Protein AF-A0A920YHB4-F1 (afdb_monomer)

pLDDT: mean 94.83, std 7.8, range [59.16, 98.75]

Foldseek 3Di:
DVVPPDDCLLVVLVVLLVVLVVQLVVLVVVLVVCDPVCCDPVDCSVVSNVVSNVSCPPPAHSVRSVVVNCCVVVVDD

Nearest PDB structures (foldseek):
  2dvl-assembly1_A  TM=9.554E-01  e=3.402E-05  Thermus thermophilus HB8
  7w0j-assembly1_A  TM=9.851E-01  e=2.175E-04  Thermobifida fusca YX
  5af7-assembly1_B  TM=9.601E-01  e=1.858E-03  Advenella mimigardefordensis DPN7
  3oib-assembly1_A  TM=9.381E-01  e=2.630E-03  Mycolicibacterium smegmatis MC2 155
  4kto-assembly1_D  TM=9.442E-01  e=3.725E-03  Sinorhizobium meliloti 1021

Structure (mmCIF, N/CA/C/O backbone):
data_AF-A0A920YHB4-F1
#
_entry.id   AF-A0A920YHB4-F1
#
loop_
_atom_site.group_PDB
_atom_site.id
_atom_site.type_symbol
_atom_site.label_atom_id
_atom_site.label_alt_id
_atom_site.label_comp_id
_atom_site.label_asym_id
_atom_site.label_entity_id
_atom_site.label_seq_id
_atom_site.pdbx_PDB_ins_code
_atom_site.Cartn_x
_atom_site.Cartn_y
_atom_site.Cartn_z
_atom_site.occupancy
_atom_site.B_iso_or_equiv
_atom_site.auth_seq_id
_atom_site.auth_comp_id
_atom_site.auth_asym_id
_atom_site.auth_atom_id
_atom_site.pdbx_PDB_model_num
ATOM 1 N N . ALA A 1 1 ? -22.260 6.381 2.617 1.00 59.16 1 ALA A N 1
ATOM 2 C CA . ALA A 1 1 ? -21.920 6.985 3.926 1.00 59.16 1 ALA A CA 1
ATOM 3 C C . ALA A 1 1 ? -21.968 8.512 3.904 1.00 59.16 1 ALA A C 1
ATOM 5 O O . ALA A 1 1 ? -22.720 9.080 4.684 1.00 59.16 1 ALA A O 1
ATOM 6 N N . LYS A 1 2 ? -21.250 9.182 2.984 1.00 61.38 2 LYS A N 1
ATOM 7 C CA . LYS A 1 2 ? -21.330 10.649 2.811 1.00 61.38 2 LYS A CA 1
ATOM 8 C C . LYS A 1 2 ? -22.756 11.140 2.502 1.00 61.38 2 LYS A C 1
ATOM 10 O O . LYS A 1 2 ? -23.152 12.191 2.976 1.00 61.38 2 LYS A O 1
ATOM 15 N N . GLU A 1 3 ? -23.537 10.317 1.803 1.00 74.19 3 GLU A N 1
ATOM 16 C CA . GLU A 1 3 ? -24.956 10.559 1.498 1.00 74.19 3 GLU A CA 1
ATOM 17 C C . GLU A 1 3 ? -25.915 10.180 2.640 1.00 74.19 3 GLU A C 1
ATOM 19 O O . GLU A 1 3 ? -27.023 10.691 2.712 1.00 74.19 3 GLU A O 1
ATOM 24 N N . THR A 1 4 ? -25.505 9.286 3.548 1.00 80.31 4 THR A N 1
ATOM 25 C CA . THR A 1 4 ? -26.387 8.695 4.572 1.00 80.31 4 THR A CA 1
ATOM 26 C C . THR A 1 4 ? -26.108 9.199 5.990 1.00 80.31 4 THR A C 1
ATOM 28 O O . THR A 1 4 ? -26.792 8.782 6.919 1.00 80.31 4 THR A O 1
ATOM 31 N N . GLY A 1 5 ? -25.058 10.004 6.198 1.00 80.81 5 GLY A N 1
ATOM 32 C CA . GLY A 1 5 ? -24.636 10.536 7.506 1.00 80.81 5 GLY A CA 1
ATOM 33 C C . GLY A 1 5 ? -24.118 9.499 8.515 1.00 80.81 5 GLY A C 1
ATOM 34 O O . GLY A 1 5 ? -23.671 9.858 9.602 1.00 80.81 5 GLY A O 1
ATOM 35 N N . LYS A 1 6 ? -24.158 8.206 8.176 1.00 86.56 6 LYS A N 1
ATOM 36 C CA . LYS A 1 6 ? -23.690 7.1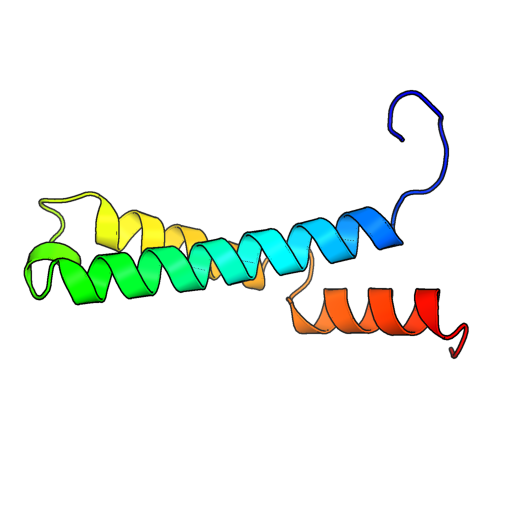21 9.048 1.00 86.56 6 LYS A CA 1
ATOM 37 C C . LYS A 1 6 ? -22.173 7.176 9.200 1.00 86.56 6 LYS A C 1
ATOM 39 O O . LYS A 1 6 ? -21.467 7.433 8.226 1.00 86.56 6 LYS A O 1
ATOM 44 N N . ARG A 1 7 ? -21.676 6.883 10.405 1.00 88.06 7 ARG A N 1
ATOM 45 C CA . ARG A 1 7 ? -20.239 6.720 10.660 1.00 88.06 7 ARG A CA 1
ATOM 46 C C . ARG A 1 7 ? -19.710 5.547 9.833 1.00 88.06 7 ARG A C 1
ATOM 48 O O . ARG A 1 7 ? -20.334 4.497 9.820 1.00 88.06 7 ARG A O 1
ATOM 55 N N . TYR A 1 8 ? -18.578 5.755 9.166 1.00 93.19 8 TYR A N 1
ATOM 56 C CA . TYR A 1 8 ? -17.966 4.795 8.238 1.00 93.19 8 TYR A CA 1
ATOM 57 C C . TYR A 1 8 ? -16.469 4.598 8.518 1.00 93.19 8 TYR A C 1
ATOM 59 O O . TYR A 1 8 ? -15.664 4.367 7.619 1.00 93.19 8 TYR A O 1
ATOM 67 N N . THR A 1 9 ? -16.062 4.810 9.774 1.00 94.00 9 THR A N 1
ATOM 68 C CA . THR A 1 9 ? -14.647 4.781 10.166 1.00 94.00 9 THR A CA 1
ATOM 69 C C . THR A 1 9 ? -14.031 3.413 9.888 1.00 94.00 9 THR A C 1
ATOM 71 O O . THR A 1 9 ? -12.945 3.353 9.330 1.00 94.00 9 THR A O 1
ATOM 74 N N . LEU A 1 10 ? -14.738 2.335 10.229 1.00 94.81 10 LEU A N 1
ATOM 75 C CA . LEU A 1 10 ? -14.271 0.963 10.049 1.00 94.81 10 LEU A CA 1
ATOM 76 C C . LEU A 1 10 ? -14.005 0.653 8.571 1.00 94.81 10 LEU A C 1
ATOM 78 O O . LEU A 1 10 ? -12.899 0.266 8.200 1.00 94.81 10 LEU A O 1
ATOM 82 N N . GLU A 1 11 ? -14.997 0.912 7.725 1.00 95.75 11 GLU A N 1
ATOM 83 C CA . GLU A 1 11 ? -14.945 0.674 6.287 1.00 95.75 11 GLU A CA 1
ATOM 84 C C . GLU A 1 11 ? -13.880 1.550 5.622 1.00 95.75 11 GLU A C 1
ATOM 86 O O . GLU A 1 11 ? -13.165 1.092 4.734 1.00 95.75 11 GLU A O 1
ATOM 91 N N . SER A 1 12 ? -13.726 2.798 6.078 1.00 95.88 12 SER A N 1
ATOM 92 C CA . SER A 1 12 ? -12.676 3.696 5.593 1.00 95.88 12 SER A CA 1
ATOM 93 C C . SER A 1 12 ? -11.278 3.185 5.936 1.00 95.88 12 SER A C 1
ATOM 95 O O . SER A 1 12 ? -10.394 3.251 5.084 1.00 95.88 12 SER A O 1
ATOM 97 N N . CYS A 1 13 ? -11.063 2.695 7.161 1.00 97.44 13 CYS A N 1
ATOM 98 C CA . CYS A 1 13 ? -9.778 2.134 7.576 1.00 97.44 13 CYS A CA 1
ATOM 99 C C . CYS A 1 13 ? -9.448 0.877 6.760 1.00 97.44 13 CYS A C 1
ATOM 101 O O . CYS A 1 13 ? -8.349 0.774 6.220 1.00 97.44 13 CYS A O 1
ATOM 103 N N . MET A 1 14 ? -10.417 -0.034 6.601 1.00 97.69 14 MET A N 1
ATOM 104 C CA . MET A 1 14 ? -10.264 -1.241 5.779 1.00 97.69 14 MET A CA 1
ATOM 105 C C . MET A 1 14 ? -9.918 -0.898 4.328 1.00 97.69 14 MET A C 1
ATOM 107 O O . MET A 1 14 ? -8.946 -1.421 3.784 1.00 97.69 14 MET A O 1
ATOM 111 N N . ALA A 1 15 ? -10.683 0.012 3.716 1.00 97.69 15 ALA A N 1
ATOM 112 C CA . ALA A 1 15 ? -10.471 0.429 2.335 1.00 97.69 15 ALA A CA 1
ATOM 113 C C . ALA A 1 15 ? -9.092 1.063 2.143 1.00 97.69 15 ALA A C 1
ATOM 115 O O . ALA A 1 15 ? -8.398 0.740 1.179 1.00 97.69 15 ALA A O 1
ATOM 116 N N . LYS A 1 16 ? -8.674 1.933 3.071 1.00 97.69 16 LYS A N 1
ATOM 117 C CA . LYS A 1 16 ? -7.376 2.597 2.996 1.00 97.69 16 LYS A CA 1
ATOM 118 C C . LYS A 1 16 ? -6.231 1.590 3.065 1.00 97.69 16 LYS A C 1
ATOM 120 O O . LYS A 1 16 ? -5.414 1.582 2.152 1.00 97.69 16 LYS A O 1
ATOM 125 N N . THR A 1 17 ? -6.188 0.750 4.104 1.00 98.06 17 THR A N 1
ATOM 126 C CA . THR A 1 17 ? -5.111 -0.239 4.287 1.00 98.06 17 THR A CA 1
ATOM 127 C C . THR A 1 17 ? -5.018 -1.179 3.095 1.00 98.06 17 THR A C 1
ATOM 129 O O . THR A 1 17 ? -3.930 -1.409 2.576 1.00 98.06 17 THR A O 1
ATOM 132 N N . PHE A 1 18 ? -6.160 -1.679 2.616 1.00 98.38 18 PHE A N 1
ATOM 133 C CA . PHE A 1 18 ? -6.189 -2.567 1.460 1.00 98.38 18 PHE A CA 1
ATOM 134 C C . PHE A 1 18 ? -5.654 -1.880 0.199 1.00 98.38 18 PHE A C 1
ATOM 136 O O . PHE A 1 18 ? -4.804 -2.437 -0.496 1.00 98.38 18 PHE A O 1
ATOM 143 N N . ALA A 1 19 ? -6.121 -0.664 -0.095 1.00 98.38 19 ALA A N 1
ATOM 144 C CA . ALA A 1 19 ? -5.713 0.065 -1.288 1.00 98.38 19 ALA A CA 1
ATOM 145 C C . ALA A 1 19 ? -4.224 0.446 -1.259 1.00 98.38 19 ALA A C 1
AT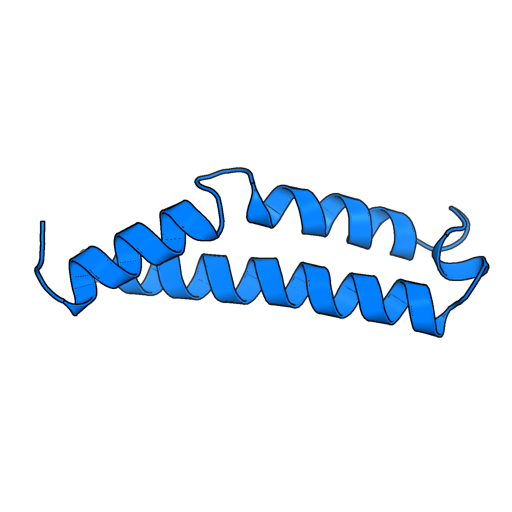OM 147 O O . ALA A 1 19 ? -3.543 0.265 -2.268 1.00 98.38 19 ALA A O 1
ATOM 148 N N . SER A 1 20 ? -3.708 0.932 -0.124 1.00 98.31 20 SER A N 1
ATOM 149 C CA . SER A 1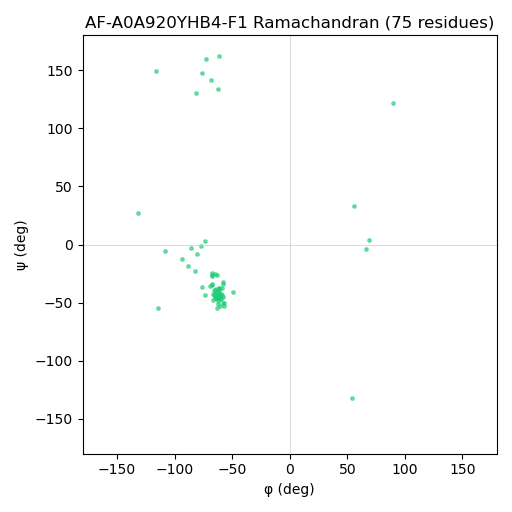 20 ? -2.301 1.336 0.002 1.00 98.31 20 SER A CA 1
ATOM 150 C C . SER A 1 20 ? -1.347 0.152 -0.147 1.00 98.31 20 SER A C 1
ATOM 152 O O . SER A 1 20 ? -0.399 0.216 -0.928 1.00 98.31 20 SER A O 1
ATOM 154 N N . GLU A 1 21 ? -1.633 -0.962 0.530 1.00 98.44 21 GLU A N 1
ATOM 155 C CA . GLU A 1 21 ? -0.782 -2.159 0.477 1.00 98.44 21 GLU A CA 1
ATOM 156 C C . GLU A 1 21 ? -0.849 -2.832 -0.896 1.00 98.44 21 GLU A C 1
ATOM 158 O O . GLU A 1 21 ? 0.164 -3.293 -1.424 1.00 98.44 21 GLU A O 1
ATOM 163 N N . THR A 1 22 ? -2.025 -2.818 -1.533 1.00 98.75 22 THR A N 1
ATOM 164 C CA . THR A 1 22 ? -2.174 -3.297 -2.911 1.00 98.75 22 THR A CA 1
ATOM 165 C C . THR A 1 22 ? -1.372 -2.432 -3.880 1.00 98.75 22 THR A C 1
ATOM 167 O O . THR A 1 22 ? -0.659 -2.971 -4.724 1.00 98.75 22 THR A O 1
ATOM 170 N N . ALA A 1 23 ? -1.433 -1.102 -3.760 1.00 98.56 23 ALA A N 1
ATOM 171 C CA . ALA A 1 23 ? -0.656 -0.200 -4.609 1.00 98.56 23 ALA A CA 1
ATOM 172 C C . ALA A 1 23 ? 0.853 -0.445 -4.459 1.00 98.56 23 ALA A C 1
ATOM 174 O O . ALA A 1 23 ? 1.575 -0.517 -5.458 1.00 98.56 23 ALA A O 1
ATOM 175 N N . MET A 1 24 ? 1.328 -0.640 -3.228 1.00 98.56 24 MET A N 1
ATOM 176 C CA . MET A 1 24 ? 2.723 -0.974 -2.949 1.00 98.56 24 MET A CA 1
ATOM 177 C C . MET A 1 24 ? 3.112 -2.325 -3.564 1.00 98.56 24 MET A C 1
ATOM 179 O O . MET A 1 24 ? 4.140 -2.436 -4.235 1.00 98.56 24 MET A O 1
ATOM 183 N N . TRP A 1 25 ? 2.275 -3.351 -3.403 1.00 98.75 25 TRP A N 1
ATOM 184 C CA . TRP A 1 25 ? 2.528 -4.672 -3.972 1.00 98.75 25 TRP A CA 1
ATOM 185 C C . TRP A 1 25 ? 2.581 -4.629 -5.504 1.00 98.75 25 TRP A C 1
ATOM 187 O O . TRP A 1 25 ? 3.572 -5.065 -6.092 1.00 98.75 25 TRP A O 1
ATOM 197 N N . VAL A 1 26 ? 1.573 -4.035 -6.153 1.00 98.75 26 VAL A N 1
ATOM 198 C CA . VAL A 1 26 ? 1.489 -3.928 -7.619 1.00 98.75 26 VAL A CA 1
ATOM 199 C C . VAL A 1 26 ? 2.687 -3.175 -8.185 1.00 98.75 26 VAL A C 1
ATOM 201 O O . VAL A 1 26 ? 3.306 -3.636 -9.143 1.00 98.75 26 VAL A O 1
ATOM 204 N N . THR A 1 27 ? 3.046 -2.032 -7.600 1.00 98.62 27 THR A N 1
ATOM 205 C CA . THR A 1 27 ? 4.175 -1.230 -8.096 1.00 98.62 27 THR A CA 1
ATOM 206 C C . THR A 1 27 ? 5.514 -1.934 -7.886 1.00 98.62 27 THR A C 1
ATOM 208 O O . THR A 1 27 ? 6.384 -1.862 -8.752 1.00 98.62 27 THR A O 1
ATOM 211 N N . THR A 1 28 ? 5.661 -2.701 -6.802 1.00 98.69 28 THR A N 1
ATOM 212 C CA . THR A 1 28 ? 6.833 -3.562 -6.577 1.00 98.69 28 THR A CA 1
ATOM 213 C C . THR A 1 28 ? 6.935 -4.656 -7.642 1.00 98.69 28 THR A C 1
ATOM 215 O O . THR A 1 28 ? 8.004 -4.853 -8.220 1.00 98.69 28 THR A O 1
ATOM 218 N N . GLN A 1 29 ? 5.825 -5.335 -7.958 1.00 98.75 29 GLN A N 1
ATOM 219 C CA . GLN A 1 29 ? 5.800 -6.327 -9.039 1.00 98.75 29 GLN A CA 1
ATOM 220 C C . GLN A 1 29 ? 6.105 -5.682 -10.396 1.00 98.75 29 GLN A C 1
ATOM 222 O O . GLN A 1 29 ? 6.854 -6.248 -11.187 1.00 98.75 29 GLN A O 1
ATOM 227 N N . ALA A 1 30 ? 5.591 -4.478 -10.656 1.00 98.56 30 ALA A N 1
ATOM 228 C CA . ALA A 1 30 ? 5.862 -3.751 -11.891 1.00 98.56 30 ALA A CA 1
ATOM 229 C C . ALA A 1 30 ? 7.358 -3.442 -12.062 1.00 98.56 30 ALA A C 1
ATOM 231 O O . ALA A 1 30 ? 7.888 -3.675 -13.150 1.00 98.56 30 ALA A O 1
ATOM 232 N N . ILE A 1 31 ? 8.048 -2.993 -11.003 1.00 98.44 31 ILE A N 1
ATOM 233 C CA . ILE A 1 31 ? 9.510 -2.820 -11.016 1.00 98.44 31 ILE A CA 1
ATOM 234 C C . ILE A 1 31 ? 10.200 -4.140 -11.370 1.00 98.44 31 ILE A C 1
ATOM 236 O O . ILE A 1 31 ? 11.021 -4.175 -12.284 1.00 98.44 31 ILE A O 1
ATOM 240 N N . GLN A 1 32 ? 9.839 -5.230 -10.689 1.00 98.38 32 GLN A N 1
ATOM 241 C CA . GLN A 1 32 ? 10.463 -6.536 -10.900 1.00 98.38 32 GLN A CA 1
ATOM 242 C C . GLN A 1 32 ? 10.269 -7.057 -12.334 1.00 98.38 32 GLN A C 1
ATOM 244 O O . GLN A 1 32 ? 11.216 -7.571 -12.927 1.00 98.38 32 GLN A O 1
ATOM 249 N N . ILE A 1 33 ?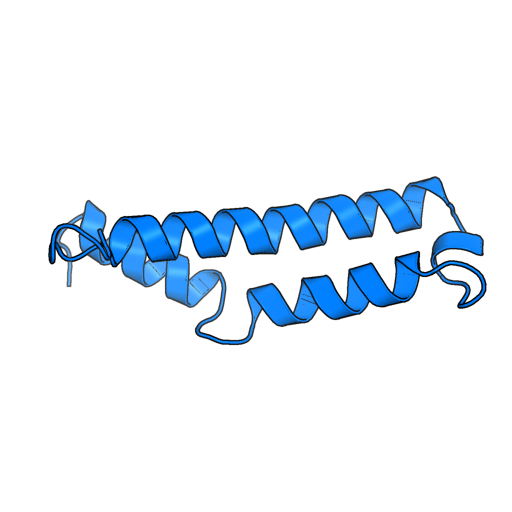 9.070 -6.900 -12.903 1.00 98.38 33 ILE A N 1
ATOM 250 C CA . ILE A 1 33 ? 8.735 -7.325 -14.272 1.00 98.38 33 ILE A CA 1
ATOM 251 C C . ILE A 1 33 ? 9.543 -6.540 -15.313 1.00 98.38 33 ILE A C 1
ATOM 253 O O . ILE A 1 33 ? 10.007 -7.120 -16.291 1.00 98.38 33 ILE A O 1
ATOM 257 N N . HIS A 1 34 ? 9.737 -5.235 -15.105 1.00 98.06 34 HIS A N 1
ATOM 258 C CA . HIS A 1 34 ? 10.471 -4.376 -16.044 1.00 98.06 34 HIS A CA 1
ATOM 259 C C . HIS A 1 34 ? 11.992 -4.386 -15.808 1.00 98.06 34 HIS A C 1
ATOM 261 O O . HIS A 1 34 ? 12.741 -3.756 -16.558 1.00 98.06 34 HIS A O 1
ATOM 267 N N . GLY A 1 35 ? 12.471 -5.090 -14.777 1.00 97.81 35 GLY A N 1
ATOM 268 C CA . GLY A 1 35 ? 13.889 -5.208 -14.451 1.00 97.81 35 GLY A CA 1
ATOM 269 C C . GLY A 1 35 ? 14.568 -3.844 -14.299 1.00 97.81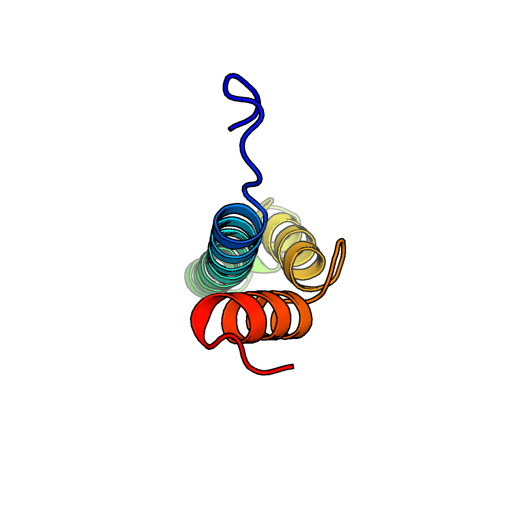 35 GLY A C 1
ATOM 270 O O . GLY A 1 35 ? 14.051 -2.943 -13.641 1.00 97.81 35 GLY A O 1
ATOM 271 N N . GLY A 1 36 ? 15.726 -3.666 -14.944 1.00 97.50 36 GLY A N 1
ATOM 272 C CA . GLY A 1 36 ? 16.477 -2.405 -14.892 1.00 97.50 36 GLY A CA 1
ATOM 273 C C . GLY A 1 36 ? 15.679 -1.190 -15.382 1.00 97.50 36 GLY A C 1
ATOM 274 O O . GLY A 1 36 ? 15.803 -0.108 -14.809 1.00 97.50 36 GLY A O 1
ATOM 275 N N . MET A 1 37 ? 14.793 -1.368 -16.370 1.00 97.44 37 MET A N 1
ATOM 276 C CA . MET A 1 37 ? 13.922 -0.287 -16.847 1.00 97.44 37 MET A CA 1
ATOM 277 C C . MET A 1 37 ? 12.882 0.130 -15.803 1.00 97.44 37 MET A C 1
ATOM 279 O O . MET A 1 37 ? 12.470 1.285 -15.799 1.00 97.44 37 MET A O 1
ATOM 283 N N . GLY A 1 38 ? 12.494 -0.766 -14.890 1.00 97.56 38 GLY A N 1
ATOM 284 C CA . GLY A 1 38 ? 11.588 -0.453 -13.783 1.00 97.56 38 GLY A CA 1
ATOM 285 C C . GLY A 1 38 ? 12.169 0.553 -12.782 1.00 97.56 38 GLY A C 1
ATOM 286 O O . GLY A 1 38 ? 11.411 1.277 -12.143 1.00 97.56 38 GLY A O 1
ATOM 287 N N . TYR A 1 39 ? 13.502 0.632 -12.684 1.00 96.75 39 TYR A N 1
ATOM 288 C CA . TYR A 1 39 ? 14.232 1.619 -11.877 1.00 96.75 39 TYR A CA 1
ATOM 289 C C . TYR A 1 39 ? 14.635 2.876 -12.663 1.00 96.75 39 TYR A C 1
ATOM 291 O O . TYR A 1 39 ? 15.067 3.864 -12.065 1.00 96.75 39 TYR A O 1
ATOM 299 N N . SER A 1 40 ? 14.529 2.848 -13.994 1.00 97.44 40 SER A N 1
ATOM 300 C CA . SER A 1 40 ? 14.853 3.992 -14.843 1.00 97.44 40 SER A CA 1
ATOM 301 C C . SER A 1 40 ? 13.740 5.038 -14.798 1.00 97.44 40 SER A C 1
ATOM 303 O O . SER A 1 40 ? 12.559 4.708 -14.730 1.00 97.44 40 SER A O 1
ATOM 305 N N . LYS A 1 41 ? 14.115 6.316 -14.918 1.00 97.06 41 LYS A N 1
ATOM 306 C CA . LYS A 1 41 ? 13.165 7.431 -15.078 1.00 97.06 41 LYS A CA 1
ATOM 307 C C . LYS A 1 41 ? 12.599 7.550 -16.496 1.00 97.06 41 LYS A C 1
ATOM 309 O O . LYS A 1 41 ? 11.786 8.433 -16.749 1.00 97.06 41 LYS A O 1
ATOM 314 N N . GLU A 1 42 ? 13.026 6.689 -17.417 1.00 97.19 42 GLU A N 1
ATOM 315 C CA . GLU A 1 42 ? 12.464 6.602 -18.771 1.00 97.19 42 GLU A CA 1
ATOM 316 C C . GLU A 1 42 ? 11.019 6.084 -18.771 1.00 97.19 42 GLU A C 1
ATOM 318 O O . GLU A 1 42 ? 10.240 6.429 -19.657 1.00 97.19 42 GLU A O 1
ATOM 323 N N . LEU A 1 43 ? 10.644 5.296 -17.756 1.00 95.75 43 LEU A N 1
ATOM 324 C CA . LEU A 1 43 ? 9.275 4.854 -17.512 1.00 95.75 43 LEU A CA 1
ATOM 325 C C . LEU A 1 43 ? 8.776 5.413 -1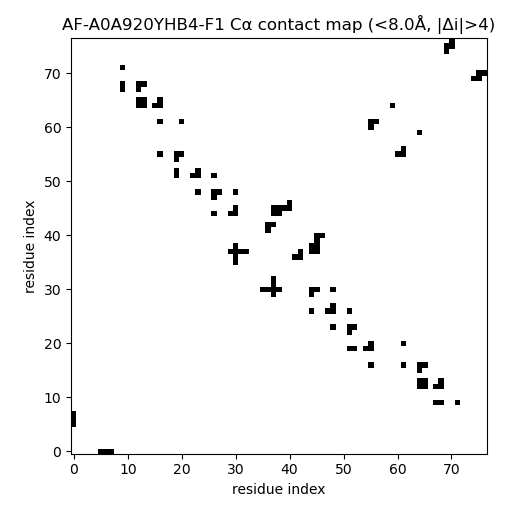6.170 1.00 95.75 43 LEU A C 1
ATOM 327 O O . LEU A 1 43 ? 9.550 5.554 -15.225 1.00 95.75 43 LEU A O 1
ATOM 331 N N . PRO A 1 44 ? 7.469 5.679 -16.017 1.00 97.50 44 PRO A N 1
ATOM 332 C CA . PRO A 1 44 ? 6.925 6.252 -14.782 1.00 97.50 44 PRO A CA 1
ATOM 333 C C . PRO A 1 44 ? 6.851 5.260 -13.602 1.00 97.50 44 PRO A C 1
ATOM 335 O O . PRO A 1 44 ? 6.355 5.615 -12.535 1.00 97.50 44 PRO A O 1
ATOM 338 N N . ILE A 1 45 ? 7.320 4.020 -13.767 1.00 98.00 45 ILE A N 1
ATOM 339 C CA . ILE A 1 45 ? 7.141 2.920 -12.805 1.00 98.00 45 ILE A CA 1
ATOM 340 C C . ILE A 1 45 ? 7.835 3.222 -11.473 1.00 98.00 45 ILE A C 1
ATOM 342 O O . ILE A 1 45 ? 7.218 3.072 -10.417 1.00 98.00 45 ILE A O 1
ATOM 346 N N . GLU A 1 46 ? 9.077 3.714 -11.514 1.00 98.25 46 GLU A N 1
ATOM 347 C CA . GLU A 1 46 ? 9.830 4.094 -10.311 1.00 98.25 46 GLU A CA 1
ATOM 348 C C . GLU A 1 46 ? 9.096 5.171 -9.504 1.00 98.25 46 GLU A C 1
ATOM 350 O O . GLU A 1 46 ? 9.037 5.126 -8.272 1.00 98.25 46 GLU A O 1
ATOM 355 N N . ARG A 1 47 ? 8.452 6.108 -10.211 1.00 98.44 47 ARG A N 1
ATOM 356 C CA . ARG A 1 47 ? 7.658 7.159 -9.590 1.00 98.44 47 ARG A CA 1
ATOM 357 C C . ARG A 1 47 ? 6.430 6.578 -8.913 1.00 98.44 47 ARG A C 1
ATOM 359 O O . ARG A 1 47 ? 6.195 6.907 -7.757 1.00 98.44 47 ARG A O 1
ATOM 366 N N . TYR A 1 48 ? 5.688 5.702 -9.585 1.00 98.44 48 TYR A N 1
ATOM 367 C CA . TYR A 1 48 ? 4.520 5.065 -8.980 1.00 98.44 48 TYR A CA 1
ATOM 368 C C . TYR A 1 48 ? 4.879 4.236 -7.749 1.00 98.44 48 TYR A C 1
ATOM 370 O O . TYR A 1 48 ? 4.143 4.277 -6.772 1.00 98.44 48 TYR A O 1
ATOM 378 N N . PHE A 1 49 ? 6.017 3.541 -7.749 1.00 98.44 49 PHE A N 1
ATOM 379 C CA . PHE A 1 49 ? 6.509 2.828 -6.568 1.00 98.44 49 PHE A CA 1
ATOM 380 C C . PHE A 1 49 ? 6.774 3.769 -5.385 1.00 98.44 49 PHE A C 1
ATOM 382 O O . PHE A 1 49 ? 6.317 3.514 -4.269 1.00 98.44 49 PHE A O 1
ATOM 389 N N . ARG A 1 50 ? 7.465 4.892 -5.622 1.00 98.19 50 ARG A N 1
ATOM 390 C CA . ARG A 1 50 ? 7.709 5.905 -4.580 1.00 98.19 50 ARG A CA 1
ATOM 391 C C . ARG A 1 50 ? 6.409 6.528 -4.077 1.00 98.19 50 ARG A C 1
ATOM 393 O O . ARG A 1 50 ? 6.229 6.671 -2.869 1.00 98.19 50 ARG A O 1
ATOM 400 N N . ASP A 1 51 ? 5.512 6.868 -4.998 1.00 98.25 51 ASP A N 1
ATOM 401 C CA . ASP A 1 51 ? 4.221 7.480 -4.693 1.00 98.25 51 ASP A CA 1
ATOM 402 C C . ASP A 1 51 ? 3.308 6.486 -3.948 1.00 98.25 51 ASP A C 1
ATOM 404 O O . ASP A 1 51 ? 2.595 6.883 -3.035 1.00 98.25 51 ASP A O 1
ATOM 408 N N . ALA A 1 52 ? 3.364 5.184 -4.244 1.00 98.38 52 ALA A N 1
ATOM 409 C CA . ALA A 1 52 ? 2.617 4.167 -3.505 1.00 98.38 52 ALA A CA 1
ATOM 410 C C . ALA A 1 52 ? 3.103 4.045 -2.055 1.00 98.38 52 ALA A C 1
ATOM 412 O O . ALA A 1 52 ? 2.282 3.943 -1.141 1.00 98.38 52 ALA A O 1
ATOM 413 N N . LYS A 1 53 ? 4.418 4.127 -1.812 1.00 97.81 53 LYS A N 1
ATOM 414 C CA . LYS A 1 53 ? 4.976 3.923 -0.469 1.00 97.81 53 LYS A CA 1
ATOM 415 C C . LYS A 1 53 ? 4.479 4.939 0.556 1.00 97.81 53 LYS A C 1
ATOM 417 O O . LYS A 1 53 ? 4.233 4.581 1.706 1.00 97.81 53 LYS A O 1
ATOM 422 N N . VAL A 1 54 ? 4.303 6.200 0.154 1.00 97.69 54 VAL A N 1
ATOM 423 C CA . VAL A 1 54 ? 3.810 7.237 1.076 1.00 97.69 54 VAL A CA 1
ATOM 424 C C . VAL A 1 54 ? 2.398 6.924 1.573 1.00 97.69 54 VAL A C 1
ATOM 426 O O . VAL A 1 54 ? 2.048 7.309 2.690 1.00 97.69 54 VAL A O 1
ATOM 429 N N . THR A 1 55 ? 1.612 6.174 0.788 1.00 97.25 55 THR A N 1
ATOM 430 C CA . THR A 1 55 ? 0.212 5.884 1.114 1.00 97.25 55 THR A CA 1
ATOM 431 C C . THR A 1 55 ? 0.028 4.988 2.335 1.00 97.25 55 THR A C 1
ATOM 433 O O . THR A 1 55 ? -0.988 5.092 3.022 1.00 97.25 55 THR A O 1
ATOM 436 N N . GLU A 1 56 ? 1.045 4.188 2.660 1.00 97.94 56 GLU A N 1
ATOM 437 C CA . GLU A 1 56 ? 1.098 3.349 3.862 1.00 97.94 56 GLU A CA 1
ATOM 438 C C . GLU A 1 56 ? 1.503 4.129 5.124 1.00 97.94 56 GLU A C 1
ATOM 440 O O . GLU A 1 56 ? 1.460 3.575 6.220 1.00 97.94 56 GLU A O 1
ATOM 445 N N . ILE A 1 57 ? 1.925 5.395 4.993 1.00 97.75 57 ILE A N 1
ATOM 446 C CA . ILE A 1 57 ? 2.548 6.175 6.076 1.00 97.75 57 ILE A CA 1
ATOM 447 C C . ILE A 1 57 ? 1.674 7.364 6.480 1.00 97.75 57 ILE A C 1
ATOM 449 O O . ILE A 1 57 ? 1.349 7.536 7.657 1.00 97.75 57 ILE A O 1
ATOM 453 N N . TYR A 1 58 ? 1.310 8.209 5.516 1.00 94.25 58 TYR A N 1
ATOM 454 C CA . TYR A 1 58 ? 0.528 9.417 5.785 1.00 94.25 58 TYR A CA 1
ATOM 455 C C . TYR A 1 58 ? -0.934 9.086 6.124 1.00 94.25 58 TYR A C 1
ATOM 457 O O . TYR A 1 58 ? -1.411 7.998 5.811 1.00 94.25 58 TYR A O 1
ATOM 465 N N . GLU A 1 59 ? -1.660 10.003 6.776 1.00 94.00 59 GLU A N 1
ATOM 466 C CA . GLU A 1 59 ? -3.072 9.810 7.176 1.00 94.00 59 GLU A CA 1
ATOM 467 C C . GLU A 1 59 ? -3.298 8.552 8.049 1.00 94.00 59 GLU A C 1
ATOM 469 O O . GLU A 1 59 ? -4.312 7.858 7.942 1.00 94.00 59 GLU A O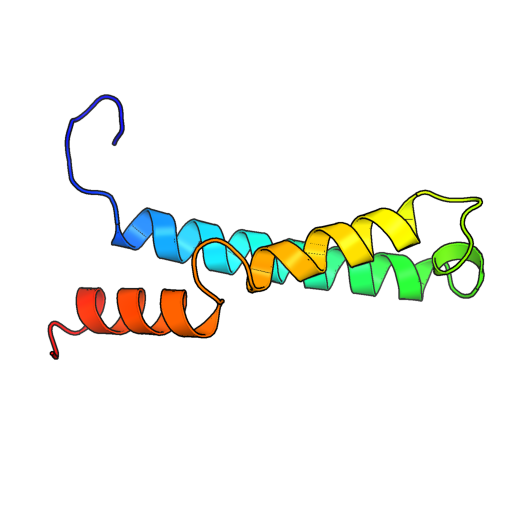 1
ATOM 474 N N . GLY A 1 60 ? -2.301 8.206 8.871 1.00 96.25 60 GLY A N 1
ATOM 475 C CA . GLY A 1 60 ? -2.263 7.028 9.746 1.00 96.25 60 GLY A CA 1
ATOM 476 C C . GLY A 1 60 ? -1.655 5.799 9.070 1.00 96.25 60 GLY A C 1
ATOM 477 O O . GLY A 1 60 ? -2.181 5.331 8.062 1.00 96.25 60 GLY A O 1
ATOM 478 N N . THR A 1 61 ? -0.583 5.250 9.643 1.00 98.19 61 THR A N 1
ATOM 479 C CA . THR A 1 61 ? 0.131 4.112 9.042 1.00 98.19 61 THR A CA 1
ATOM 480 C C . THR A 1 61 ? -0.747 2.866 8.909 1.00 98.19 61 THR A C 1
ATOM 482 O O . THR A 1 61 ? -1.765 2.754 9.599 1.00 98.19 61 THR A O 1
ATOM 485 N N . SER A 1 62 ? -0.351 1.903 8.071 1.00 97.31 62 SER A N 1
ATOM 486 C CA . SER A 1 62 ? -1.043 0.608 7.963 1.00 97.31 62 SER A CA 1
ATOM 487 C C . SER A 1 62 ? -1.300 -0.046 9.327 1.00 97.31 62 SER A C 1
ATOM 489 O O . SER A 1 62 ? -2.400 -0.538 9.578 1.00 97.31 62 SER A O 1
ATOM 491 N N . GLU A 1 63 ? -0.343 0.010 10.253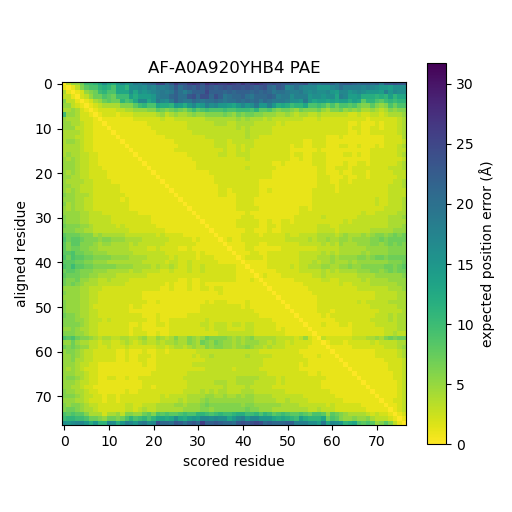 1.00 98.06 63 GLU A N 1
ATOM 492 C CA . GLU A 1 63 ? -0.482 -0.526 11.611 1.00 98.06 63 GLU A CA 1
ATOM 493 C C . GLU A 1 63 ? -1.515 0.252 12.429 1.00 98.06 63 GLU A C 1
ATOM 495 O O . GLU A 1 63 ? -2.346 -0.357 13.102 1.00 98.06 63 GLU A O 1
ATOM 500 N N . ILE A 1 64 ? -1.518 1.588 12.343 1.00 97.75 64 ILE A N 1
ATOM 501 C CA . ILE A 1 64 ? -2.530 2.419 13.010 1.00 97.75 64 ILE A CA 1
ATOM 502 C C . ILE A 1 64 ? -3.928 2.088 12.483 1.00 97.75 64 ILE A C 1
ATOM 504 O O . ILE A 1 64 ? -4.854 1.914 13.275 1.00 97.75 64 ILE A O 1
ATOM 508 N N . GLN A 1 65 ? -4.090 1.953 11.167 1.00 98.06 65 GLN A N 1
ATOM 509 C CA . GLN A 1 65 ? -5.372 1.583 10.568 1.00 98.06 65 GLN A CA 1
ATOM 510 C C . GLN A 1 65 ? -5.830 0.198 11.047 1.00 98.06 65 GLN A C 1
ATOM 512 O O . GLN A 1 65 ? -6.974 0.053 11.475 1.00 98.06 65 GLN A O 1
ATOM 517 N N . ARG A 1 66 ? -4.933 -0.801 11.076 1.00 97.31 66 ARG A N 1
ATOM 518 C CA . ARG A 1 66 ? -5.229 -2.139 11.621 1.00 97.31 66 ARG A CA 1
ATOM 519 C C . ARG A 1 66 ? -5.600 -2.098 13.101 1.00 97.31 66 ARG A C 1
ATOM 521 O O . ARG A 1 66 ? -6.521 -2.804 13.495 1.00 97.31 66 ARG A O 1
ATOM 528 N N . MET A 1 67 ? -4.950 -1.260 13.912 1.00 97.25 67 MET A N 1
ATOM 529 C CA . MET A 1 67 ? -5.332 -1.080 15.317 1.00 97.25 67 MET A CA 1
ATOM 530 C C . MET A 1 67 ? -6.735 -0.483 15.464 1.00 97.25 67 MET A C 1
ATOM 532 O O . MET A 1 67 ? -7.505 -0.934 16.311 1.00 97.25 67 MET A O 1
ATOM 536 N N . VAL A 1 68 ? -7.097 0.505 14.638 1.00 96.56 68 VAL A N 1
ATOM 537 C CA . VAL A 1 68 ? -8.453 1.077 14.634 1.00 96.56 68 VAL A CA 1
ATOM 538 C C . VAL A 1 68 ? -9.482 0.029 14.210 1.00 96.56 68 VAL A C 1
ATOM 540 O O . VAL A 1 68 ? -10.502 -0.107 14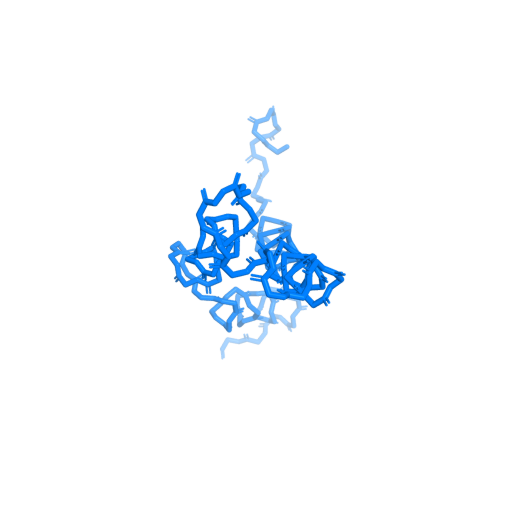.884 1.00 96.56 68 VAL A O 1
ATOM 543 N N . ILE A 1 69 ? -9.199 -0.744 13.157 1.00 97.06 69 ILE A N 1
ATOM 544 C CA . ILE A 1 69 ? -10.046 -1.862 12.713 1.00 97.06 69 ILE A CA 1
ATOM 545 C C . ILE A 1 69 ? -10.225 -2.868 13.854 1.00 97.06 69 ILE A C 1
ATOM 547 O O . ILE A 1 69 ? -11.354 -3.157 14.235 1.00 97.06 69 ILE A O 1
ATOM 551 N N . ALA A 1 70 ? -9.132 -3.337 14.463 1.00 97.44 70 ALA A N 1
ATOM 552 C CA . ALA A 1 70 ? -9.174 -4.317 15.545 1.00 97.44 70 ALA A CA 1
ATOM 553 C C . ALA A 1 70 ? -10.000 -3.825 16.743 1.00 97.44 70 ALA A C 1
ATOM 555 O O . ALA A 1 70 ? -10.831 -4.566 17.264 1.00 97.44 70 ALA A O 1
ATOM 556 N N . ARG A 1 71 ? -9.832 -2.563 17.155 1.00 96.25 71 ARG A N 1
ATOM 557 C CA . ARG A 1 71 ? -10.615 -1.962 18.246 1.00 96.25 71 ARG A CA 1
ATOM 558 C C . ARG A 1 71 ? -12.110 -1.894 17.920 1.00 96.25 71 ARG A C 1
ATOM 560 O O . ARG A 1 71 ? -12.933 -2.107 18.806 1.00 96.25 71 ARG A O 1
ATOM 567 N N . LEU A 1 72 ? -12.466 -1.565 16.679 1.00 95.19 72 LEU A N 1
ATOM 568 C CA . LEU A 1 72 ? -13.864 -1.437 16.259 1.00 95.19 72 LEU A CA 1
ATOM 569 C C . LEU A 1 72 ? -14.547 -2.799 16.062 1.00 95.19 72 LEU A C 1
ATOM 571 O O . LEU A 1 72 ? -15.709 -2.926 16.429 1.00 95.19 72 LEU A O 1
ATOM 575 N N . GLU A 1 73 ? -13.831 -3.803 15.553 1.00 95.62 73 GLU A N 1
ATOM 576 C CA . GLU A 1 73 ? -14.342 -5.170 15.359 1.00 95.62 73 GLU A CA 1
ATOM 577 C C . GLU A 1 73 ? -14.479 -5.938 16.678 1.00 95.62 73 GLU A C 1
ATOM 579 O O . GLU A 1 73 ? -15.474 -6.617 16.918 1.00 95.62 73 GLU A O 1
ATOM 584 N N . THR A 1 74 ? -13.481 -5.835 17.560 1.00 96.00 74 THR A N 1
ATOM 585 C CA . THR A 1 74 ? -13.455 -6.619 18.809 1.00 96.00 74 THR A CA 1
ATOM 586 C C . THR A 1 74 ? -14.163 -5.931 19.974 1.00 96.00 74 THR A C 1
ATOM 588 O O . THR A 1 74 ? -14.472 -6.576 20.973 1.00 96.00 74 THR A O 1
ATOM 591 N N . GLY A 1 75 ? -14.381 -4.614 19.896 1.00 91.31 75 GLY A N 1
ATOM 592 C CA . GLY A 1 75 ? -14.908 -3.808 21.001 1.00 91.31 75 GLY A CA 1
ATOM 593 C C . GLY A 1 75 ? -13.944 -3.639 22.184 1.00 91.31 75 GLY A C 1
ATOM 594 O O . GLY A 1 75 ? -14.312 -3.022 23.186 1.00 91.31 75 GLY A O 1
ATOM 595 N N . LEU A 1 76 ? -12.715 -4.155 22.084 1.00 84.44 76 LEU A N 1
ATOM 596 C CA . LEU A 1 76 ? -11.698 -4.071 23.128 1.00 84.44 76 LEU A CA 1
ATOM 597 C C . LEU A 1 76 ? -10.998 -2.708 23.067 1.00 84.44 76 LEU A C 1
ATOM 599 O O . LEU A 1 76 ? -10.582 -2.251 21.999 1.00 84.44 76 LEU A O 1
ATOM 603 N N . ARG A 1 77 ? -10.898 -2.036 24.218 1.00 69.06 77 ARG A N 1
ATOM 604 C CA . ARG A 1 77 ? -10.246 -0.727 24.346 1.00 69.06 77 ARG A CA 1
ATOM 605 C C . ARG A 1 77 ? -8.803 -0.849 24.781 1.00 69.06 77 ARG A C 1
ATOM 607 O O . ARG A 1 77 ? -8.559 -1.544 25.785 1.00 69.06 77 ARG A O 1
#

Mean predicted aligned error: 3.83 Å

Solvent-accessible surface area (backbone atoms only — not comparable to full-atom values): 4229 Å² total; per-residue (Å²): 80,91,90,68,76,50,90,50,66,60,63,50,33,53,52,48,44,52,52,23,55,47,42,35,50,54,29,50,51,50,26,62,76,48,44,74,55,15,71,30,87,90,39,69,47,39,56,50,32,58,59,21,54,51,53,40,51,54,98,56,29,49,66,55,30,50,50,53,39,49,33,69,75,68,69,58,130

Radius of gyration: 16.16 Å; Cα contacts (8 Å, |Δi|>4): 62; chains: 1; bounding box: 43×18×43 Å

Secondary structure (DSSP, 8-state):
-TTT----HHHHHHHHHHHHHHHHHHHHHHHHHHTHHHHSTTSTHHHHHHHHHHHTTTTS-HHHHHHHHHHHHH---

Sequence (77 aa):
AKETGKRYTLESCMAKTFASETAMWVTTQAIQIHGGMGYSKELPIERYFRDAKVTEIYEGTSEIQRMVIARLETGLR